Protein AF-A0A552UVG0-F1 (afdb_monomer)

InterPro domains:
  IPR029050 Immunoprotective extracellular, immunoglobulin-like domain superfamily [G3DSA:2.60.40.1240] (26-145)

Sequence (154 aa):
MKKLFTLLTLFIICTASAQKIEMDYQPYSAGVDFRMTRIKTTKISDAENGKTTIAKGDSRFRTVMFEFKNNTEEEQPIDFETVKLVDSKNNKYYVKIAMSMGINTNPHNLEFKLKGGKTKSYMVEFWPPAPKDETSFRLEVHGELSDLVKQVKD

Secondary structure (DSSP, 8-state):
---SSSSS-----------------EEEETTEEEEEEEEEEESEEEEETTEEEE--TTEEEEEEEEEEEE-SSS-EEEEGGGEEEEETT--EEEEEEEEETTS---TT--EEEE-TT-EEEEEEEEEEEEETT--EEEEEETTEEPPPEE----

Mean predicted aligned error: 8.62 Å

pLDDT: mean 83.9, std 16.49, range [43.34, 98.44]

Nearest PDB structures (foldseek):
  4les-assembly1_A  TM=6.178E-01  e=6.276E-05  Bacillus anthracis
  5bxg-assembly1_A  TM=5.711E-01  e=2.099E-05  Clostridioides difficile 630
  3cfu-assembly2_B  TM=7.158E-01  e=8.233E-04  Bacillus subtilis
  3cfu-assembly1_A  TM=6.494E-01  e=1.025E-03  Bacillus subtilis
  3nrf-assembly1_B  TM=4.419E-01  e=2.325E-02  Pseudomonas aeruginosa

Organism: NCBI:txid2593302

Foldseek 3Di:
DPPDDDPPPPPPPPPPPQDFFDDDWDDQDVQKTKDWGDKDWAQWDCQPPRDIDGAPDQFTKIKTKMKMFRQFQAKDKQAQQQKWKAFPVRDTWGWQFKDWPPDPDNRRPRMDIDHHGDMTMMITITDDGHGNPTQWIWMGRNNDTDPIGGNDDD

Structure (mmCIF, N/CA/C/O backbone):
data_AF-A0A552UVG0-F1
#
_entry.id   AF-A0A552UVG0-F1
#
loop_
_atom_site.group_PDB
_atom_site.id
_atom_site.type_symbol
_atom_site.label_atom_id
_atom_site.label_alt_id
_atom_site.label_comp_id
_atom_site.label_asym_id
_atom_site.label_entity_id
_atom_site.label_seq_id
_atom_site.pdbx_PDB_ins_code
_atom_site.Cartn_x
_atom_site.Cartn_y
_atom_site.Cartn_z
_atom_site.occupancy
_atom_site.B_iso_or_equiv
_atom_site.auth_seq_id
_atom_site.auth_comp_id
_atom_site.auth_asym_id
_atom_site.auth_atom_id
_atom_site.pdbx_PDB_model_num
ATOM 1 N N . MET A 1 1 ? -0.456 54.059 -31.899 1.00 46.00 1 MET A N 1
ATOM 2 C CA . MET A 1 1 ? 0.342 53.358 -30.865 1.00 46.00 1 MET A CA 1
ATOM 3 C C . MET A 1 1 ? -0.582 52.737 -29.806 1.00 46.00 1 MET A C 1
ATOM 5 O O . MET A 1 1 ? -0.713 53.285 -28.725 1.00 46.00 1 MET A O 1
ATOM 9 N N . LYS A 1 2 ? -1.308 51.652 -30.131 1.00 48.25 2 LYS A N 1
ATOM 10 C CA . LYS A 1 2 ? -2.336 51.041 -29.246 1.00 48.25 2 LYS A CA 1
ATOM 11 C C . LYS A 1 2 ? -2.474 49.510 -29.397 1.00 48.25 2 LYS A C 1
ATOM 13 O O . LYS A 1 2 ? -3.539 48.961 -29.155 1.00 48.25 2 LYS A O 1
ATOM 18 N N . LYS A 1 3 ? -1.430 48.799 -29.837 1.00 48.06 3 LYS A N 1
ATOM 19 C CA . LYS A 1 3 ? -1.505 47.341 -30.075 1.00 48.06 3 LYS A CA 1
ATOM 20 C C . LYS A 1 3 ? -0.251 46.588 -29.614 1.00 48.06 3 LYS A C 1
ATOM 22 O O . LYS A 1 3 ? 0.266 45.762 -30.351 1.00 48.06 3 LYS A O 1
ATOM 27 N N . LEU A 1 4 ? 0.264 46.903 -28.423 1.00 54.00 4 LEU A N 1
ATOM 28 C CA . LEU A 1 4 ? 1.471 46.249 -27.890 1.00 54.00 4 LEU A CA 1
ATOM 29 C C . LEU A 1 4 ? 1.336 45.787 -26.428 1.00 54.00 4 LEU A C 1
ATOM 31 O O . LEU A 1 4 ? 2.312 45.795 -25.694 1.00 54.00 4 LEU A O 1
ATOM 35 N N . PHE A 1 5 ? 0.134 45.401 -25.990 1.00 52.62 5 PHE A N 1
ATOM 36 C CA . PHE A 1 5 ? -0.084 44.907 -24.619 1.00 52.62 5 PHE A CA 1
ATOM 37 C C . PHE A 1 5 ? -1.030 43.697 -24.527 1.00 52.62 5 PHE A C 1
ATOM 39 O O . PHE A 1 5 ? -1.640 43.464 -23.492 1.00 52.62 5 PHE A O 1
ATOM 46 N N . THR A 1 6 ? -1.158 42.896 -25.590 1.00 53.69 6 THR A N 1
ATOM 47 C CA . THR A 1 6 ? -2.095 41.747 -25.615 1.00 53.69 6 THR A CA 1
ATOM 48 C C . THR A 1 6 ? -1.404 40.395 -25.831 1.00 53.69 6 THR A C 1
ATOM 50 O O . THR A 1 6 ? -2.068 39.422 -26.161 1.00 53.69 6 THR A O 1
ATOM 53 N N . LEU A 1 7 ? -0.079 40.303 -25.660 1.00 49.09 7 LEU A N 1
ATOM 54 C CA . LEU A 1 7 ? 0.667 39.064 -25.944 1.00 49.09 7 LEU A CA 1
ATOM 55 C C . LEU A 1 7 ? 1.484 38.515 -24.762 1.00 49.09 7 LEU A C 1
ATOM 57 O O . LEU A 1 7 ? 2.357 37.680 -24.964 1.00 49.09 7 LEU A O 1
ATOM 61 N N . LEU A 1 8 ? 1.210 38.959 -23.531 1.00 47.66 8 LEU A N 1
ATOM 62 C CA . LEU A 1 8 ? 1.941 38.504 -22.340 1.00 47.66 8 LEU A CA 1
ATOM 63 C C . LEU A 1 8 ? 1.007 38.098 -21.188 1.00 47.66 8 LEU A C 1
ATOM 65 O O . LEU A 1 8 ? 1.251 38.405 -20.028 1.00 47.66 8 LEU A O 1
ATOM 69 N N . THR A 1 9 ? -0.080 37.406 -21.519 1.00 50.94 9 THR A N 1
ATOM 70 C CA . THR A 1 9 ? -1.004 36.770 -20.556 1.00 50.94 9 THR A CA 1
ATOM 71 C C . THR A 1 9 ? -1.290 35.310 -20.913 1.00 50.94 9 THR A C 1
ATOM 73 O O . THR A 1 9 ? -2.273 34.732 -20.467 1.00 50.94 9 THR A O 1
ATOM 76 N N . LEU A 1 10 ? -0.400 34.686 -21.692 1.00 46.53 10 LEU A N 1
ATOM 77 C CA . LEU A 1 10 ? -0.396 33.246 -21.964 1.00 46.53 10 LEU A CA 1
ATOM 78 C C . LEU A 1 10 ? 0.750 32.535 -21.222 1.00 46.53 10 LEU A C 1
ATOM 80 O O . LEU A 1 10 ? 1.325 31.573 -21.725 1.00 46.53 10 LEU A O 1
ATOM 84 N N . PHE A 1 11 ? 1.083 32.982 -20.004 1.00 48.62 11 PHE A N 1
ATOM 85 C CA . PHE A 1 11 ? 1.785 32.108 -19.060 1.00 48.62 11 PHE A CA 1
ATOM 86 C C . PHE A 1 11 ? 0.761 31.111 -18.530 1.00 48.62 11 PHE A C 1
ATOM 88 O O . PHE A 1 11 ? 0.118 31.291 -17.498 1.00 48.62 11 PHE A O 1
ATOM 95 N N . ILE A 1 12 ? 0.545 30.122 -19.394 1.00 53.75 12 ILE A N 1
ATOM 96 C CA . ILE A 1 12 ? -0.263 28.938 -19.210 1.00 53.75 12 ILE A CA 1
ATOM 97 C C . ILE A 1 12 ? 0.028 28.402 -17.819 1.00 53.75 12 ILE A C 1
ATOM 99 O O . ILE A 1 12 ? 1.158 28.082 -17.450 1.00 53.75 12 ILE A O 1
ATOM 103 N N . ILE A 1 13 ? -1.048 28.387 -17.055 1.00 52.75 13 ILE A N 1
ATOM 104 C CA . ILE A 1 13 ? -1.184 27.811 -15.741 1.00 52.75 13 ILE A CA 1
ATOM 105 C C . ILE A 1 13 ? -0.750 26.349 -15.892 1.00 52.75 13 ILE A C 1
ATOM 107 O O . ILE A 1 13 ? -1.516 25.521 -16.376 1.00 52.75 13 ILE A O 1
ATOM 111 N N . CYS A 1 14 ? 0.497 26.032 -15.537 1.00 43.34 14 CYS A N 1
ATOM 112 C CA . CYS A 1 14 ? 0.923 24.658 -15.300 1.00 43.34 14 CYS A CA 1
ATOM 113 C C . CYS A 1 14 ? 0.180 24.176 -14.052 1.00 43.34 14 CYS A C 1
ATOM 115 O O . CYS A 1 14 ? 0.723 24.180 -12.947 1.00 43.34 14 CYS A O 1
ATOM 117 N N . THR A 1 15 ? -1.093 23.814 -14.210 1.00 44.50 15 THR A N 1
ATOM 118 C CA . THR A 1 15 ? -1.823 23.050 -13.209 1.00 44.50 15 THR A CA 1
ATOM 119 C C . THR A 1 15 ? -1.145 21.692 -13.137 1.00 44.50 15 THR A C 1
ATOM 121 O O . THR A 1 15 ? -1.421 20.801 -13.936 1.00 44.50 15 THR A O 1
ATOM 124 N N . ALA A 1 16 ? -0.197 21.550 -12.213 1.00 45.09 16 ALA A N 1
ATOM 125 C CA . ALA A 1 16 ? 0.282 20.251 -11.788 1.00 45.09 16 ALA A CA 1
ATOM 126 C C . ALA A 1 16 ? -0.902 19.535 -11.129 1.00 45.09 16 ALA A C 1
ATOM 128 O O . ALA A 1 16 ? -1.139 19.678 -9.929 1.00 45.09 16 ALA A O 1
ATOM 129 N N . SER A 1 17 ? -1.693 18.824 -11.929 1.00 50.41 17 SER A N 1
ATOM 130 C CA . SER A 1 17 ? -2.740 17.944 -11.434 1.00 50.41 17 SER A CA 1
ATOM 131 C C . SER A 1 17 ? -2.063 16.825 -10.652 1.00 50.41 17 SER A C 1
ATOM 133 O O . SER A 1 17 ? -1.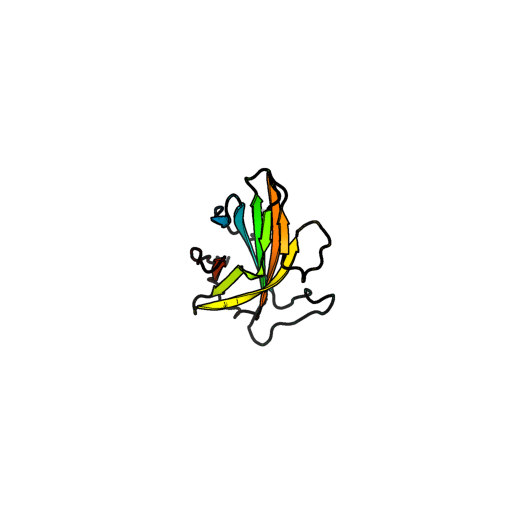456 15.905 -11.192 1.00 50.41 17 SER A O 1
ATOM 135 N N . ALA A 1 18 ? -2.090 16.937 -9.326 1.00 49.25 18 ALA A N 1
ATOM 136 C CA . ALA A 1 18 ? -1.742 15.824 -8.466 1.00 49.25 18 ALA A CA 1
ATOM 137 C C . ALA A 1 18 ? -2.847 14.769 -8.617 1.00 49.25 18 ALA A C 1
ATOM 139 O O . ALA A 1 18 ? -3.945 14.938 -8.093 1.00 49.25 18 ALA A O 1
ATOM 140 N N . GLN A 1 19 ? -2.560 13.703 -9.361 1.00 62.22 19 GLN A N 1
ATOM 141 C CA . GLN A 1 19 ? -3.530 12.660 -9.688 1.00 62.22 19 GLN A CA 1
ATOM 142 C C . GLN A 1 19 ? -3.980 11.908 -8.432 1.00 62.22 19 GLN A C 1
ATOM 144 O O . GLN A 1 19 ? -3.211 11.162 -7.813 1.00 62.22 19 GLN A O 1
ATOM 149 N N . LYS A 1 20 ? -5.236 12.127 -8.046 1.00 61.84 20 LYS A N 1
ATOM 150 C CA . LYS A 1 20 ? -5.927 11.366 -7.010 1.00 61.84 20 LYS A CA 1
ATOM 151 C C . LYS A 1 20 ? -6.581 10.163 -7.681 1.00 61.84 20 LYS A C 1
ATOM 153 O O . LYS A 1 20 ? -7.278 10.324 -8.677 1.00 61.84 20 LYS A O 1
ATOM 158 N N . ILE A 1 21 ? -6.337 8.970 -7.153 1.00 70.56 21 ILE A N 1
ATOM 159 C CA . ILE A 1 21 ? -7.072 7.780 -7.578 1.00 70.56 21 ILE A CA 1
ATOM 160 C C . ILE A 1 21 ? -8.371 7.782 -6.784 1.00 70.56 21 ILE A C 1
ATOM 162 O O . ILE A 1 21 ? -8.346 7.846 -5.554 1.00 70.56 21 ILE A O 1
ATOM 166 N N . GLU A 1 22 ? -9.497 7.765 -7.487 1.00 65.00 22 GLU A N 1
ATOM 167 C CA . GLU A 1 22 ? -10.813 7.666 -6.870 1.00 65.00 22 GLU A CA 1
ATOM 168 C C . GLU A 1 22 ? -11.239 6.199 -6.908 1.00 65.00 22 GLU A C 1
ATOM 170 O O . GLU A 1 22 ? -11.786 5.710 -7.891 1.00 65.00 22 GLU A O 1
ATOM 175 N N . MET A 1 23 ? -10.864 5.469 -5.858 1.00 78.44 23 MET A N 1
ATOM 176 C CA . MET A 1 23 ? -11.392 4.138 -5.584 1.00 78.44 23 MET A CA 1
ATOM 177 C C . MET A 1 23 ? -12.341 4.205 -4.401 1.00 78.44 23 MET A C 1
ATOM 179 O O . MET A 1 23 ? -12.032 4.827 -3.375 1.00 78.44 23 MET A O 1
ATOM 183 N N . ASP A 1 24 ? -13.466 3.516 -4.545 1.00 88.19 24 ASP A N 1
ATOM 184 C CA . ASP A 1 24 ? -14.357 3.239 -3.433 1.00 88.19 24 ASP A CA 1
ATOM 185 C C . ASP A 1 24 ? -13.679 2.326 -2.410 1.00 88.19 24 ASP A C 1
ATOM 187 O O . ASP A 1 24 ? -12.693 1.636 -2.691 1.00 88.19 24 ASP A O 1
ATOM 191 N N . TYR A 1 25 ? -14.211 2.357 -1.192 1.00 91.88 25 TYR A N 1
ATOM 192 C CA . TYR A 1 25 ? -13.803 1.429 -0.152 1.00 91.88 25 TYR A CA 1
ATOM 193 C C . TYR A 1 25 ? -14.175 0.001 -0.545 1.00 91.88 25 TYR A C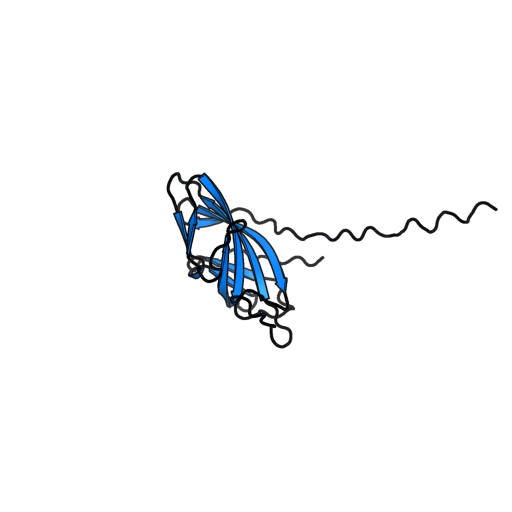 1
ATOM 195 O O . TYR A 1 25 ? -15.311 -0.277 -0.925 1.00 91.88 25 TYR A O 1
ATOM 203 N N . GLN A 1 26 ? -13.200 -0.890 -0.429 1.00 91.44 26 GLN A N 1
ATOM 204 C CA . GLN A 1 26 ? -13.338 -2.320 -0.637 1.00 91.44 26 GLN A CA 1
ATOM 205 C C . GLN A 1 26 ? -13.141 -3.044 0.697 1.00 91.44 26 GLN A C 1
ATOM 207 O O . GLN A 1 26 ? -12.361 -2.569 1.531 1.00 91.44 26 GLN A O 1
ATOM 212 N N . PRO A 1 27 ? -13.808 -4.186 0.914 1.00 93.00 27 PRO A N 1
ATOM 213 C CA . PRO A 1 27 ? -13.577 -4.996 2.102 1.00 93.00 27 PRO A CA 1
ATOM 214 C C . PRO A 1 27 ? -12.113 -5.453 2.178 1.00 93.00 27 PRO A C 1
ATOM 216 O O . PRO A 1 27 ? -11.573 -5.970 1.204 1.00 93.00 27 PRO A O 1
ATOM 219 N N . TYR A 1 28 ? -11.473 -5.262 3.333 1.00 94.00 28 TYR A N 1
ATOM 220 C CA . TYR A 1 28 ? -10.163 -5.843 3.653 1.00 94.00 28 TYR A CA 1
ATOM 221 C C . TYR A 1 28 ? -10.335 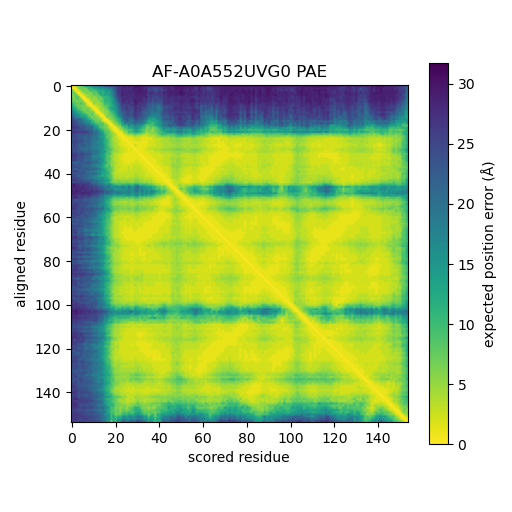-7.114 4.489 1.00 94.00 28 TYR A C 1
ATOM 223 O O . TYR A 1 28 ? -9.837 -8.180 4.144 1.00 94.00 28 TYR A O 1
ATOM 231 N N . SER A 1 29 ? -11.077 -6.989 5.587 1.00 94.12 29 SER A N 1
ATOM 232 C CA . SER A 1 29 ? -11.433 -8.067 6.507 1.00 94.12 29 SER A CA 1
ATOM 233 C C . SER A 1 29 ? -12.789 -7.750 7.150 1.00 94.12 29 SER A C 1
ATOM 235 O O . SER A 1 29 ? -13.408 -6.726 6.848 1.00 94.12 29 SER A O 1
ATOM 237 N N . ALA A 1 30 ? -13.296 -8.618 8.028 1.00 94.44 30 ALA A N 1
ATOM 238 C CA . ALA A 1 30 ? -14.577 -8.385 8.691 1.00 94.44 30 ALA A CA 1
ATOM 239 C C . ALA A 1 30 ? -14.577 -7.045 9.460 1.00 94.44 30 ALA A C 1
ATOM 241 O O . ALA A 1 30 ? -13.875 -6.881 10.453 1.00 94.44 30 ALA A O 1
ATOM 242 N N . GLY A 1 31 ? -15.377 -6.082 8.990 1.00 96.00 31 GLY A N 1
ATOM 243 C CA . GLY A 1 31 ? -15.507 -4.760 9.608 1.00 96.00 31 GLY A CA 1
ATOM 244 C C . GLY A 1 31 ? -14.370 -3.776 9.305 1.00 96.00 31 GLY A C 1
ATOM 245 O O . GLY A 1 31 ? -14.399 -2.659 9.826 1.00 96.00 31 GLY 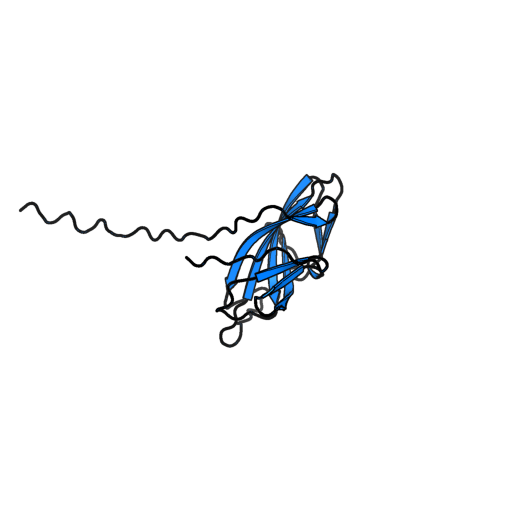A O 1
ATOM 246 N N . VAL A 1 32 ? -13.408 -4.134 8.451 1.00 97.31 32 VAL A N 1
ATOM 247 C CA . VAL A 1 32 ? -12.344 -3.232 7.989 1.00 97.31 32 VAL A CA 1
ATOM 248 C C . VAL A 1 32 ? -12.432 -3.073 6.483 1.00 97.31 32 VAL A C 1
ATOM 250 O O . VAL A 1 32 ? -12.343 -4.051 5.744 1.00 97.31 32 VAL A O 1
ATOM 253 N N . ASP A 1 33 ? -12.522 -1.825 6.040 1.00 96.62 33 ASP A N 1
ATOM 254 C CA . ASP A 1 33 ? -12.475 -1.475 4.626 1.00 96.62 33 ASP A CA 1
ATOM 255 C C . ASP A 1 33 ? -11.178 -0.739 4.303 1.00 96.62 33 ASP A C 1
ATOM 257 O O . ASP A 1 33 ? -10.583 -0.071 5.155 1.00 96.62 33 ASP A O 1
ATOM 261 N N . PHE A 1 34 ? -10.764 -0.790 3.045 1.00 95.12 34 PHE A N 1
ATOM 262 C CA . PHE A 1 34 ? -9.608 -0.057 2.558 1.00 95.12 34 PHE A CA 1
ATOM 263 C C . PHE A 1 34 ? -9.856 0.540 1.175 1.00 95.12 34 PHE A C 1
ATOM 265 O O . PHE A 1 34 ? -10.719 0.094 0.428 1.00 95.12 34 PHE A O 1
ATOM 272 N N . ARG A 1 35 ? -9.075 1.554 0.812 1.00 92.31 35 ARG A N 1
ATOM 273 C CA . ARG A 1 35 ? -9.003 2.062 -0.562 1.00 92.31 35 ARG A CA 1
ATOM 274 C C . ARG A 1 35 ? -7.600 2.518 -0.903 1.00 92.31 35 ARG A C 1
ATOM 276 O O . ARG A 1 35 ? -6.845 2.951 -0.028 1.00 92.31 35 ARG A O 1
ATOM 283 N N . MET A 1 36 ? -7.265 2.494 -2.188 1.00 90.94 36 MET A N 1
ATOM 284 C CA . MET A 1 36 ? -6.109 3.233 -2.684 1.00 90.94 36 MET A CA 1
ATOM 285 C C . MET A 1 36 ? -6.494 4.675 -2.967 1.00 90.94 36 MET A C 1
ATOM 287 O O . MET A 1 36 ? -7.501 4.954 -3.605 1.00 90.94 36 MET A O 1
ATOM 291 N N . THR A 1 37 ? -5.648 5.595 -2.529 1.00 89.50 37 THR A N 1
ATOM 292 C CA . THR A 1 37 ? -5.855 7.036 -2.737 1.00 89.50 37 THR A CA 1
ATOM 293 C C . THR A 1 37 ? -4.853 7.621 -3.725 1.00 89.50 37 THR A C 1
ATOM 295 O O . THR A 1 37 ? -5.124 8.627 -4.385 1.00 89.50 37 THR A O 1
ATOM 298 N N . ARG A 1 38 ? -3.674 6.998 -3.841 1.00 88.62 38 ARG A N 1
ATOM 299 C CA . ARG A 1 38 ? -2.590 7.469 -4.701 1.00 88.62 38 ARG A CA 1
ATOM 300 C C . ARG A 1 38 ? -1.621 6.347 -5.040 1.00 88.62 38 ARG A C 1
ATOM 302 O O . ARG A 1 38 ? -1.298 5.533 -4.180 1.00 88.62 38 ARG A O 1
ATOM 309 N N . ILE A 1 39 ? -1.079 6.382 -6.254 1.00 89.62 39 ILE A N 1
ATOM 310 C CA . ILE A 1 39 ? 0.089 5.595 -6.653 1.00 89.62 39 ILE A CA 1
ATOM 311 C C . ILE A 1 39 ? 1.188 6.570 -7.080 1.00 89.62 39 ILE A C 1
ATOM 313 O O . ILE A 1 39 ? 0.986 7.439 -7.926 1.00 89.62 39 ILE A O 1
ATOM 317 N N . LYS A 1 40 ? 2.368 6.429 -6.485 1.00 89.69 40 LYS A N 1
ATOM 318 C CA . LYS A 1 40 ? 3.586 7.160 -6.821 1.00 89.69 40 LYS A CA 1
ATOM 319 C C . LYS A 1 40 ? 4.554 6.202 -7.502 1.00 89.69 40 LYS A C 1
ATOM 321 O O . LYS A 1 40 ? 4.733 5.065 -7.076 1.00 89.69 40 LYS A O 1
ATOM 326 N N . THR A 1 41 ? 5.189 6.676 -8.566 1.00 91.75 41 THR A N 1
ATOM 327 C CA . THR A 1 41 ? 6.219 5.935 -9.297 1.00 91.75 41 THR A CA 1
ATOM 328 C C . THR A 1 41 ? 7.544 6.673 -9.179 1.00 91.75 41 THR A C 1
ATOM 330 O O . THR A 1 41 ? 7.625 7.839 -9.561 1.00 91.75 41 THR A O 1
ATOM 333 N N . THR A 1 42 ? 8.588 6.026 -8.660 1.00 92.50 42 THR A N 1
ATOM 334 C CA . THR A 1 42 ? 9.903 6.661 -8.459 1.00 92.50 42 THR A CA 1
ATOM 335 C C . THR A 1 42 ? 11.043 5.800 -8.980 1.00 92.50 42 THR A C 1
ATOM 337 O O . THR A 1 42 ? 10.947 4.582 -9.102 1.00 92.50 42 THR A O 1
ATOM 340 N N . LYS A 1 43 ? 12.160 6.442 -9.332 1.00 94.38 43 LYS A N 1
ATOM 341 C CA . LYS A 1 43 ? 13.406 5.728 -9.651 1.00 94.38 43 LYS A CA 1
ATOM 342 C C . LYS A 1 43 ? 14.189 5.345 -8.396 1.00 94.38 43 LYS A C 1
ATOM 344 O O . LYS A 1 43 ? 14.973 4.400 -8.432 1.00 94.38 43 LYS A O 1
ATOM 349 N N . ILE A 1 44 ? 13.960 6.101 -7.331 1.00 92.25 44 ILE A N 1
ATOM 350 C CA . ILE A 1 44 ? 14.701 6.075 -6.083 1.00 92.25 44 ILE A CA 1
ATOM 351 C C . ILE A 1 44 ? 13.743 5.681 -4.958 1.00 92.25 44 ILE A C 1
ATOM 353 O O . ILE A 1 44 ? 12.609 6.170 -4.923 1.00 92.25 44 ILE A O 1
ATOM 357 N N . SER A 1 45 ? 14.217 4.807 -4.079 1.00 89.31 45 SER A N 1
ATOM 358 C CA . SER A 1 45 ? 13.599 4.453 -2.806 1.00 89.31 45 SER A CA 1
ATOM 359 C C . SER A 1 45 ? 14.600 4.748 -1.691 1.00 89.31 45 SER A C 1
ATOM 361 O O . SER A 1 45 ? 15.731 4.270 -1.744 1.00 89.31 45 SER A O 1
ATOM 363 N N . ASP A 1 46 ? 14.196 5.527 -0.691 1.00 81.00 46 ASP A N 1
ATOM 364 C CA . ASP A 1 46 ? 14.998 5.813 0.515 1.00 81.00 46 ASP A CA 1
ATOM 365 C C . ASP A 1 46 ? 14.593 4.918 1.691 1.00 81.00 46 ASP A C 1
ATOM 367 O O . ASP A 1 46 ? 14.805 5.228 2.863 1.00 81.00 46 ASP A O 1
ATOM 371 N N . ALA A 1 47 ? 13.923 3.820 1.370 1.00 67.56 47 ALA A N 1
ATOM 372 C CA . ALA A 1 47 ? 13.087 3.121 2.313 1.00 67.56 47 ALA A CA 1
ATOM 373 C C . ALA A 1 47 ? 13.899 2.106 3.170 1.00 67.56 47 ALA A C 1
ATOM 375 O O . ALA A 1 47 ? 13.447 1.672 4.226 1.00 67.56 47 ALA A O 1
ATOM 376 N N . GLU A 1 48 ? 15.155 1.803 2.816 1.00 67.50 48 GLU A N 1
ATOM 377 C CA . GLU A 1 48 ? 16.042 0.913 3.587 1.00 67.50 48 GLU A CA 1
ATOM 378 C C . GLU A 1 48 ? 16.890 1.653 4.641 1.00 67.50 48 GLU A C 1
ATOM 380 O O . GLU A 1 48 ? 18.097 1.804 4.469 1.00 67.50 48 GLU A O 1
ATOM 385 N N . ASN A 1 49 ? 16.301 2.095 5.761 1.00 67.12 49 ASN A N 1
ATOM 386 C CA . ASN A 1 49 ? 17.036 2.636 6.928 1.00 67.12 49 ASN A CA 1
ATOM 387 C C . ASN A 1 49 ? 18.162 3.639 6.572 1.00 67.12 49 ASN A C 1
ATOM 389 O O . ASN A 1 49 ? 19.290 3.537 7.060 1.00 67.12 49 ASN A O 1
ATOM 393 N N . GLY A 1 50 ? 17.870 4.593 5.683 1.00 68.50 50 GLY A N 1
ATOM 394 C CA . GLY A 1 50 ? 18.831 5.608 5.233 1.00 68.50 50 GLY A CA 1
ATOM 395 C C . GLY A 1 50 ? 19.728 5.185 4.065 1.00 68.50 50 GLY A C 1
ATOM 396 O O . GLY A 1 50 ? 20.578 5.967 3.641 1.00 68.50 50 GLY A O 1
ATOM 397 N N . LYS A 1 51 ? 19.544 3.982 3.509 1.00 79.88 51 LYS A N 1
ATOM 398 C CA . LYS A 1 51 ? 20.145 3.572 2.239 1.00 79.88 51 LYS A CA 1
ATOM 399 C C . LYS A 1 51 ? 19.198 3.873 1.088 1.00 79.88 51 LYS A C 1
ATOM 401 O O . LYS A 1 51 ? 18.097 3.335 0.990 1.00 79.88 51 LYS A O 1
ATOM 406 N N . THR A 1 52 ? 19.688 4.700 0.179 1.00 87.75 52 THR A N 1
ATOM 407 C CA . THR A 1 52 ? 19.033 4.989 -1.088 1.00 87.75 52 THR A CA 1
ATOM 408 C C . THR A 1 52 ? 19.263 3.843 -2.073 1.00 87.75 52 THR A C 1
ATOM 410 O O . THR A 1 52 ? 20.399 3.523 -2.425 1.00 87.75 52 THR A O 1
ATOM 413 N N . THR A 1 53 ? 18.178 3.253 -2.569 1.00 91.38 53 THR A N 1
ATOM 414 C CA . THR A 1 53 ? 18.192 2.251 -3.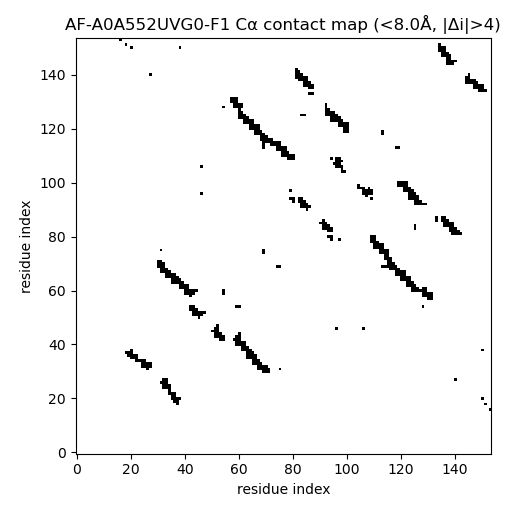638 1.00 91.38 53 THR A CA 1
ATOM 415 C C . THR A 1 53 ? 17.708 2.862 -4.947 1.00 91.38 53 THR A C 1
ATOM 417 O O . THR A 1 53 ? 16.665 3.513 -5.007 1.00 91.38 53 THR A O 1
ATOM 420 N N . ILE A 1 54 ? 18.446 2.613 -6.031 1.00 94.25 54 ILE A N 1
ATOM 421 C CA . ILE A 1 54 ? 18.097 3.056 -7.385 1.00 94.25 54 ILE A CA 1
ATOM 422 C C . ILE A 1 54 ? 17.633 1.843 -8.195 1.00 94.25 54 ILE A C 1
ATOM 424 O O . ILE A 1 54 ? 18.367 0.865 -8.345 1.00 94.25 54 ILE A O 1
ATOM 428 N N . ALA A 1 55 ? 16.419 1.898 -8.748 1.00 94.88 55 ALA A N 1
ATOM 429 C CA . ALA A 1 55 ? 15.904 0.821 -9.590 1.00 94.88 55 ALA A CA 1
ATOM 430 C C . ALA A 1 55 ? 16.787 0.639 -10.841 1.00 94.88 55 ALA A C 1
ATOM 432 O O . ALA A 1 55 ? 17.179 1.614 -11.482 1.00 94.88 55 ALA A O 1
ATOM 433 N N . LYS A 1 56 ? 17.070 -0.603 -11.246 1.00 95.12 56 LYS A N 1
ATOM 434 C CA . LYS A 1 56 ? 17.890 -0.894 -12.439 1.00 95.12 56 LYS A CA 1
ATOM 435 C C . LYS A 1 56 ? 17.132 -0.621 -13.749 1.00 95.12 56 LYS A C 1
ATOM 437 O O . LYS A 1 56 ? 15.902 -0.619 -13.761 1.00 95.12 56 LYS A O 1
ATOM 442 N N . GLY A 1 57 ? 17.868 -0.372 -14.838 1.00 94.81 57 GLY A N 1
ATOM 443 C CA . GLY A 1 57 ? 17.327 -0.244 -16.203 1.00 94.81 57 GLY A CA 1
ATOM 444 C C . GLY A 1 57 ? 16.175 0.755 -16.316 1.00 94.81 57 GLY A C 1
ATOM 445 O O . GLY A 1 57 ? 16.270 1.870 -15.805 1.00 94.81 57 GLY A O 1
ATOM 446 N N . ASP A 1 58 ? 15.059 0.336 -16.911 1.00 94.38 58 ASP A N 1
ATOM 447 C CA . ASP A 1 58 ? 13.829 1.131 -16.985 1.00 94.38 58 ASP A CA 1
ATOM 448 C C . ASP A 1 58 ? 12.803 0.827 -15.892 1.00 94.38 58 ASP A C 1
ATOM 450 O O . ASP A 1 58 ? 11.721 1.405 -15.883 1.00 94.38 58 ASP A O 1
ATOM 454 N N . SER A 1 59 ? 13.149 0.036 -14.882 1.00 95.88 59 SER A N 1
ATOM 455 C CA . SER A 1 59 ? 12.232 -0.228 -13.775 1.00 95.88 59 SER A CA 1
ATOM 456 C C . SER A 1 59 ? 12.089 0.976 -12.835 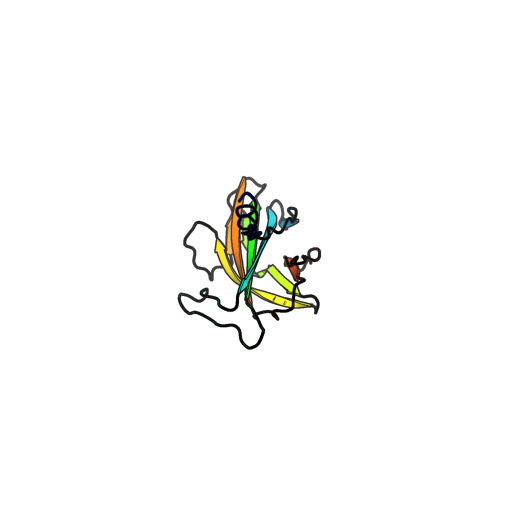1.00 95.88 59 SER A C 1
ATOM 458 O O . SER A 1 59 ? 12.929 1.892 -12.811 1.00 95.88 59 SER A O 1
ATOM 460 N N . ARG A 1 60 ? 10.994 1.000 -12.075 1.00 95.00 60 ARG A N 1
ATOM 461 C CA . ARG A 1 60 ? 10.608 2.040 -11.117 1.00 95.00 60 ARG A CA 1
ATOM 462 C C . ARG A 1 60 ? 9.906 1.407 -9.911 1.00 95.00 60 ARG A C 1
ATOM 464 O O . ARG A 1 60 ? 9.111 0.483 -10.069 1.00 95.00 60 ARG A O 1
ATOM 471 N N . PHE A 1 61 ? 10.165 1.936 -8.724 1.00 94.81 61 PHE A N 1
ATOM 472 C CA . PHE A 1 61 ? 9.419 1.610 -7.513 1.00 94.81 61 PHE A CA 1
ATOM 473 C C . PHE A 1 61 ? 7.972 2.072 -7.636 1.00 94.81 61 PHE A C 1
ATOM 475 O O . PHE A 1 61 ? 7.694 3.093 -8.276 1.00 94.81 61 PHE A O 1
ATOM 482 N N . ARG A 1 62 ? 7.056 1.312 -7.035 1.00 93.69 62 ARG A N 1
ATOM 483 C CA . ARG A 1 62 ? 5.653 1.693 -6.883 1.00 93.69 62 ARG A CA 1
ATOM 484 C C . ARG A 1 62 ? 5.367 1.858 -5.401 1.00 93.69 62 ARG A C 1
ATOM 486 O O . ARG A 1 62 ? 5.540 0.921 -4.629 1.00 93.69 62 ARG A O 1
ATOM 493 N N . THR A 1 63 ? 4.930 3.050 -5.031 1.00 93.12 63 THR A N 1
ATOM 494 C CA . THR A 1 63 ? 4.492 3.363 -3.676 1.00 93.12 63 THR A CA 1
ATOM 495 C C . THR A 1 63 ? 3.014 3.699 -3.721 1.00 93.12 63 THR A C 1
ATOM 497 O O . THR A 1 63 ? 2.607 4.597 -4.455 1.00 93.12 63 THR A O 1
ATOM 500 N N . VAL A 1 64 ? 2.207 2.998 -2.944 1.00 92.69 64 VAL A N 1
ATOM 501 C CA . VAL A 1 64 ? 0.762 3.181 -2.875 1.00 92.69 64 VAL A CA 1
ATOM 502 C C . VAL A 1 64 ? 0.406 3.809 -1.539 1.00 92.69 64 VAL A C 1
ATOM 504 O O . VAL A 1 64 ? 0.928 3.417 -0.498 1.00 92.69 64 VAL A O 1
ATOM 507 N N . MET A 1 65 ? -0.480 4.800 -1.567 1.00 93.06 65 MET A N 1
ATOM 508 C CA . MET A 1 65 ? -1.105 5.322 -0.360 1.00 93.06 65 MET A CA 1
ATOM 509 C C . MET A 1 65 ? -2.448 4.634 -0.166 1.00 93.06 65 MET A C 1
ATOM 511 O O . MET A 1 65 ? -3.390 4.867 -0.929 1.00 93.06 65 MET A O 1
ATOM 515 N N . PHE A 1 66 ? -2.525 3.810 0.867 1.00 94.44 66 PHE A N 1
ATOM 516 C CA . PHE A 1 66 ? -3.760 3.189 1.307 1.00 94.44 66 PHE A CA 1
ATOM 517 C C . PHE A 1 66 ? -4.421 4.019 2.388 1.00 94.44 66 PHE A C 1
ATOM 519 O O . PHE A 1 66 ? -3.746 4.645 3.203 1.00 94.44 66 PHE A O 1
ATOM 526 N N . GLU A 1 67 ? -5.741 3.976 2.430 1.00 95.38 67 GLU A N 1
ATOM 527 C CA . GLU A 1 67 ? -6.527 4.441 3.557 1.00 95.38 67 GLU A CA 1
ATOM 528 C C . GLU A 1 67 ? -7.390 3.292 4.060 1.00 95.38 67 GLU A C 1
ATOM 530 O O . GLU A 1 67 ? -8.199 2.760 3.307 1.00 95.38 67 GLU A O 1
ATOM 535 N N . PHE A 1 68 ? -7.204 2.922 5.324 1.00 96.81 68 PHE A N 1
ATOM 536 C CA . PHE A 1 68 ? -7.974 1.883 5.999 1.00 96.81 68 PHE A CA 1
ATOM 537 C C . PHE A 1 68 ? -8.960 2.522 6.960 1.00 96.81 68 PHE A C 1
ATOM 539 O O . PHE A 1 68 ? -8.612 3.480 7.654 1.00 96.81 68 PHE A O 1
ATOM 546 N N . LYS A 1 69 ? -10.165 1.970 7.024 1.00 98.06 69 LYS A N 1
ATOM 547 C CA . LYS A 1 69 ? -11.237 2.380 7.921 1.00 98.06 69 LYS A CA 1
ATOM 548 C C . LYS A 1 69 ? -11.693 1.167 8.722 1.00 98.06 69 LYS A C 1
ATOM 550 O O . LYS A 1 69 ? -12.154 0.186 8.152 1.00 98.06 69 LYS A O 1
ATOM 555 N N . ASN A 1 70 ? -11.575 1.250 10.042 1.00 98.44 70 ASN A N 1
ATOM 556 C CA . ASN A 1 70 ? -12.119 0.248 10.948 1.00 98.44 70 ASN A CA 1
ATOM 557 C C . ASN A 1 70 ? -13.528 0.679 11.371 1.00 98.44 70 ASN A C 1
ATOM 559 O O . ASN A 1 70 ? -13.692 1.683 12.065 1.00 98.44 70 ASN A O 1
ATOM 563 N N . ASN A 1 71 ? -14.535 -0.065 10.919 1.00 98.31 71 ASN A N 1
ATOM 564 C CA . ASN A 1 71 ? -15.946 0.176 11.216 1.00 98.31 71 ASN A CA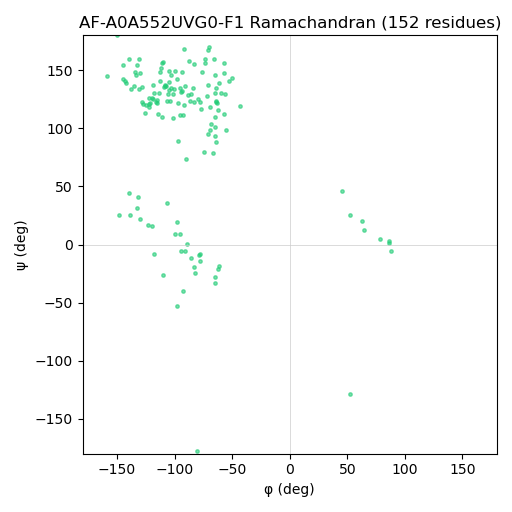 1
ATOM 565 C C . ASN A 1 71 ? -16.421 -0.550 12.489 1.00 98.31 71 ASN A C 1
ATOM 567 O O . ASN A 1 71 ? -17.591 -0.441 12.845 1.00 98.31 71 ASN A O 1
ATOM 571 N N . THR A 1 72 ? -15.539 -1.289 13.166 1.00 98.12 72 THR A N 1
ATOM 572 C CA . THR A 1 72 ? -15.814 -1.937 14.456 1.00 98.12 72 THR A CA 1
ATOM 573 C C . THR A 1 72 ? -15.415 -1.029 15.622 1.00 98.12 72 THR A C 1
ATOM 575 O O . THR A 1 72 ? -14.722 -0.025 15.437 1.00 98.12 72 THR A O 1
ATOM 578 N N . GLU A 1 73 ? -15.832 -1.382 16.837 1.00 97.88 73 GLU A N 1
ATOM 579 C CA . GLU A 1 73 ? -15.380 -0.720 18.072 1.00 97.88 73 GLU A CA 1
ATOM 580 C C . GLU A 1 73 ? -14.030 -1.263 18.571 1.00 97.88 73 GLU A C 1
ATOM 582 O O . GLU A 1 73 ? -13.316 -0.590 19.319 1.00 97.88 73 GLU A O 1
ATOM 587 N N . GLU A 1 74 ? -13.648 -2.458 18.122 1.00 98.06 74 GLU A N 1
ATOM 588 C CA . GLU A 1 74 ? -12.445 -3.161 18.556 1.00 98.06 74 GLU A CA 1
ATOM 589 C C . GLU A 1 74 ? -11.217 -2.767 17.728 1.00 98.06 74 GLU A C 1
ATOM 591 O O . GLU A 1 74 ? -11.311 -2.273 16.604 1.00 98.06 74 GLU A O 1
ATOM 596 N N . GLU A 1 75 ? -10.024 -2.974 18.285 1.00 97.75 75 GLU A N 1
ATOM 597 C CA . GLU A 1 75 ? -8.781 -2.822 17.529 1.00 97.75 75 GLU A CA 1
ATOM 598 C C . GLU A 1 75 ? -8.632 -3.970 16.524 1.00 97.75 75 GLU A C 1
ATOM 600 O O . GLU A 1 75 ? -8.698 -5.135 16.902 1.00 97.75 75 GLU A O 1
ATOM 605 N N . GLN A 1 76 ? -8.393 -3.632 15.257 1.00 97.81 76 GLN A N 1
ATOM 606 C CA . GLN A 1 76 ? -8.244 -4.606 14.177 1.00 97.81 76 GLN A CA 1
ATOM 607 C C . GLN A 1 76 ? -6.803 -4.625 13.645 1.00 97.81 76 GLN A C 1
ATOM 609 O O . GLN A 1 76 ? -6.178 -3.558 13.537 1.00 97.81 76 GLN A O 1
ATOM 614 N N . PRO A 1 77 ? -6.254 -5.808 13.314 1.00 96.56 77 PRO A N 1
ATOM 615 C CA . PRO A 1 77 ? -4.951 -5.920 12.679 1.00 96.56 77 PRO A CA 1
ATOM 616 C C . PRO A 1 77 ? -5.024 -5.555 11.189 1.00 96.56 77 PRO A C 1
ATOM 618 O O . PRO A 1 77 ? -6.023 -5.794 10.514 1.00 96.56 77 PRO A O 1
ATOM 621 N N . ILE A 1 78 ? -3.934 -4.993 10.679 1.00 96.12 78 ILE A N 1
ATOM 622 C CA . ILE A 1 78 ? -3.676 -4.774 9.257 1.00 96.12 78 ILE A CA 1
ATOM 623 C C . ILE A 1 78 ? -2.329 -5.416 8.962 1.00 96.12 78 ILE A C 1
ATOM 625 O O . ILE A 1 78 ? -1.307 -4.945 9.457 1.00 96.12 78 ILE A O 1
ATOM 629 N N . ASP A 1 79 ? -2.342 -6.470 8.160 1.00 96.06 79 ASP A N 1
ATOM 630 C CA . ASP A 1 79 ? -1.162 -7.207 7.729 1.00 96.06 79 ASP A CA 1
ATOM 631 C C . ASP A 1 79 ? -0.913 -6.972 6.232 1.00 96.06 79 ASP A C 1
ATOM 633 O O . ASP A 1 79 ? -1.663 -7.434 5.362 1.00 96.06 79 ASP A O 1
ATOM 637 N N . PHE A 1 80 ? 0.155 -6.231 5.933 1.00 96.00 80 PHE A N 1
ATOM 638 C CA . PHE A 1 80 ? 0.563 -5.921 4.568 1.00 96.00 80 PHE A CA 1
ATOM 639 C C . PHE A 1 80 ? 1.302 -7.065 3.859 1.00 96.00 80 PHE A C 1
ATOM 641 O O . PHE A 1 80 ? 1.482 -6.973 2.645 1.00 96.00 80 PHE A O 1
ATOM 648 N N . GLU A 1 81 ? 1.680 -8.155 4.536 1.00 95.31 81 GLU A N 1
ATOM 649 C CA . GLU A 1 81 ? 2.233 -9.347 3.870 1.00 95.31 81 GLU A CA 1
ATOM 650 C C . GLU A 1 81 ? 1.201 -10.017 2.952 1.00 95.31 81 GLU A C 1
ATOM 652 O O . GLU A 1 81 ? 1.537 -10.624 1.929 1.00 95.31 81 GLU A O 1
ATOM 657 N N . THR A 1 82 ? -0.080 -9.851 3.282 1.00 93.50 82 THR A N 1
ATOM 658 C CA . THR A 1 82 ? -1.212 -10.365 2.501 1.00 93.50 82 THR A CA 1
ATOM 659 C C . THR A 1 82 ? -1.534 -9.527 1.264 1.00 93.50 82 THR A C 1
ATOM 661 O O . THR A 1 82 ? -2.351 -9.948 0.441 1.00 93.50 82 THR A O 1
ATOM 664 N N . VAL A 1 83 ? -0.888 -8.365 1.116 1.00 95.12 83 VAL A N 1
ATOM 665 C CA . VAL A 1 83 ? -1.142 -7.396 0.050 1.00 95.12 83 VAL A CA 1
ATOM 666 C C . VAL A 1 83 ? -0.079 -7.521 -1.037 1.00 95.12 83 VAL A C 1
ATOM 668 O O . VAL A 1 83 ? 1.124 -7.473 -0.778 1.00 95.12 83 VAL A O 1
ATOM 671 N N . LYS A 1 84 ? -0.510 -7.638 -2.294 1.00 95.88 84 LYS A N 1
ATOM 672 C CA . LYS A 1 84 ? 0.388 -7.636 -3.457 1.00 95.88 84 LYS A CA 1
ATOM 673 C C . LYS A 1 84 ? -0.153 -6.728 -4.541 1.00 95.88 84 LYS A C 1
ATOM 675 O O . LYS A 1 84 ? -1.360 -6.606 -4.732 1.00 95.88 84 LYS A O 1
ATOM 680 N N . LEU A 1 85 ? 0.761 -6.129 -5.289 1.00 94.12 85 LEU A N 1
ATOM 681 C CA . LEU A 1 85 ? 0.437 -5.451 -6.533 1.00 94.12 85 LEU A CA 1
ATOM 682 C C . LEU A 1 85 ? 0.630 -6.449 -7.677 1.00 94.12 85 LEU A C 1
ATOM 684 O O . LEU A 1 85 ? 1.650 -7.135 -7.729 1.00 94.12 85 LEU A O 1
ATOM 688 N N . VAL A 1 86 ? -0.338 -6.545 -8.581 1.00 94.44 86 VAL A N 1
ATOM 689 C CA . VAL A 1 86 ? -0.315 -7.482 -9.711 1.00 94.44 86 VAL A CA 1
ATOM 690 C C . VAL A 1 86 ? -0.421 -6.696 -11.008 1.00 94.44 86 VAL A C 1
ATOM 692 O O . VAL A 1 86 ? -1.380 -5.951 -11.193 1.00 94.44 86 VAL A O 1
ATOM 695 N N . ASP A 1 87 ? 0.555 -6.829 -11.904 1.00 92.75 87 ASP A N 1
ATOM 696 C CA . ASP A 1 87 ? 0.543 -6.103 -13.181 1.00 92.75 87 ASP A CA 1
ATOM 697 C C . ASP A 1 87 ? -0.351 -6.753 -14.255 1.00 92.75 87 ASP A C 1
ATOM 699 O O . ASP A 1 87 ? -1.028 -7.769 -14.038 1.00 92.75 87 ASP A O 1
ATOM 703 N N . SER A 1 88 ? -0.345 -6.153 -15.449 1.00 91.12 88 SER A N 1
ATOM 704 C CA . SER A 1 88 ? -1.060 -6.646 -16.629 1.00 91.12 88 SER A CA 1
ATOM 705 C C . SER A 1 88 ? -0.587 -8.025 -17.115 1.00 91.12 88 SER A C 1
ATOM 707 O O . SER A 1 88 ? -1.335 -8.731 -17.791 1.00 91.12 88 SER A O 1
ATOM 709 N N . LYS A 1 89 ? 0.632 -8.436 -16.746 1.00 93.00 89 LYS A N 1
ATOM 710 C CA . LYS A 1 89 ? 1.263 -9.715 -17.104 1.00 93.00 89 LYS A CA 1
ATOM 711 C C . LYS A 1 89 ? 1.168 -10.753 -15.979 1.00 93.00 89 LYS A C 1
ATOM 713 O O . LYS A 1 89 ? 1.769 -11.818 -16.092 1.00 93.00 89 LYS A O 1
ATOM 718 N N . ASN A 1 90 ? 0.399 -10.471 -14.925 1.00 93.00 90 ASN A N 1
ATOM 719 C CA . ASN A 1 90 ? 0.277 -11.282 -13.710 1.00 93.00 90 ASN A CA 1
ATOM 720 C C . ASN A 1 90 ? 1.581 -11.434 -12.901 1.00 93.00 90 ASN A C 1
ATOM 722 O O . ASN A 1 90 ? 1.679 -12.340 -12.069 1.00 93.00 90 ASN A O 1
ATOM 726 N N . ASN A 1 91 ? 2.572 -10.555 -13.085 1.00 95.69 91 ASN A N 1
ATOM 727 C CA . ASN A 1 91 ? 3.711 -10.498 -12.174 1.00 95.69 91 ASN A CA 1
ATOM 728 C C . ASN A 1 91 ? 3.256 -9.923 -10.834 1.00 95.69 91 ASN A C 1
ATOM 730 O O . ASN A 1 91 ? 2.518 -8.936 -10.789 1.00 95.69 91 ASN A O 1
ATOM 734 N N . LYS A 1 92 ? 3.724 -10.535 -9.745 1.00 95.94 92 LYS A N 1
ATOM 735 C CA . LYS A 1 92 ? 3.400 -10.121 -8.380 1.00 95.94 92 LYS A CA 1
ATOM 736 C C . LYS A 1 92 ? 4.540 -9.309 -7.785 1.00 95.94 92 LYS A C 1
ATOM 738 O O . LYS A 1 92 ? 5.703 -9.708 -7.851 1.00 95.94 92 LYS A O 1
ATOM 743 N N . TYR A 1 93 ? 4.177 -8.202 -7.160 1.00 95.94 93 TYR A N 1
ATOM 744 C CA . TYR A 1 93 ? 5.066 -7.341 -6.404 1.00 95.94 93 TYR A CA 1
ATOM 745 C C . TYR A 1 93 ? 4.599 -7.323 -4.956 1.00 95.94 93 TYR A C 1
ATOM 747 O O . TYR A 1 93 ? 3.418 -7.131 -4.671 1.00 95.94 93 TYR A O 1
ATOM 755 N N . TYR A 1 94 ? 5.534 -7.541 -4.048 1.00 96.19 94 TYR A N 1
ATOM 756 C CA . TYR A 1 94 ? 5.286 -7.741 -2.630 1.00 96.19 94 TYR A CA 1
ATOM 757 C C . TYR A 1 94 ? 5.549 -6.453 -1.879 1.00 96.19 94 TYR A C 1
ATOM 759 O O . TYR A 1 94 ? 6.421 -5.672 -2.270 1.00 96.19 94 TYR A O 1
ATOM 767 N N . VAL A 1 95 ? 4.828 -6.239 -0.785 1.00 95.25 95 VAL A N 1
ATOM 768 C CA . VAL A 1 95 ? 5.146 -5.133 0.108 1.00 95.25 95 VAL A CA 1
ATOM 769 C C . VAL A 1 95 ? 6.539 -5.353 0.684 1.00 95.25 95 VAL A C 1
ATOM 771 O O . VAL A 1 95 ? 6.829 -6.370 1.306 1.00 95.25 95 VAL A O 1
ATOM 774 N N . LYS A 1 96 ? 7.421 -4.384 0.453 1.00 92.62 96 LYS A N 1
ATOM 775 C CA . LYS A 1 96 ? 8.738 -4.339 1.085 1.00 92.62 96 LYS A CA 1
ATOM 776 C C . LYS A 1 96 ? 8.680 -3.520 2.361 1.00 92.62 96 LYS A C 1
ATOM 778 O O . LYS A 1 96 ? 9.338 -3.876 3.337 1.00 92.62 96 LYS A O 1
ATOM 783 N N . ILE A 1 97 ? 7.936 -2.415 2.311 1.00 91.12 97 ILE A N 1
ATOM 784 C CA . ILE A 1 97 ? 7.868 -1.395 3.354 1.00 91.12 97 ILE A CA 1
ATOM 785 C C . ILE A 1 97 ? 6.449 -0.876 3.478 1.00 91.12 97 ILE A C 1
ATOM 787 O O . ILE A 1 97 ? 5.794 -0.599 2.474 1.00 91.12 97 ILE A O 1
ATOM 791 N N . ALA A 1 98 ? 6.024 -0.680 4.718 1.00 92.38 98 ALA A N 1
ATOM 792 C CA . ALA A 1 98 ? 4.774 -0.040 5.063 1.00 92.38 98 ALA A CA 1
ATOM 793 C C . ALA A 1 98 ? 5.020 0.949 6.203 1.00 92.38 98 ALA A C 1
ATOM 795 O O . ALA A 1 98 ? 5.748 0.678 7.153 1.00 92.38 98 ALA A O 1
ATOM 796 N N . MET A 1 99 ? 4.428 2.133 6.103 1.00 90.88 99 MET A N 1
ATOM 797 C CA . MET A 1 99 ? 4.537 3.167 7.127 1.00 90.88 99 MET A CA 1
ATOM 798 C C . MET A 1 99 ? 3.193 3.820 7.352 1.00 90.88 99 MET A C 1
ATOM 800 O O . MET A 1 99 ? 2.521 4.229 6.406 1.00 90.88 99 MET A O 1
ATOM 804 N N . SER A 1 100 ? 2.819 3.984 8.615 1.00 90.75 100 SER A N 1
ATOM 805 C CA . SER A 1 100 ? 1.613 4.726 8.955 1.00 90.75 100 SER A CA 1
ATOM 806 C C . SER A 1 100 ? 1.893 6.230 8.890 1.00 90.75 100 SER A C 1
ATOM 808 O O . SER A 1 100 ? 2.819 6.713 9.543 1.00 90.75 100 SER A O 1
ATOM 810 N N . MET A 1 101 ? 1.106 6.979 8.120 1.00 84.19 101 MET A N 1
ATOM 811 C CA . MET A 1 101 ? 1.310 8.419 7.949 1.00 84.19 101 MET A CA 1
ATOM 812 C C . MET A 1 101 ? 1.115 9.153 9.286 1.00 84.19 101 MET A C 1
ATOM 814 O O . MET A 1 101 ? 0.156 8.893 10.012 1.00 84.19 101 MET A O 1
ATOM 818 N N . GLY A 1 102 ? 2.026 10.076 9.611 1.00 73.44 102 GLY A N 1
ATOM 819 C CA . GLY A 1 102 ? 1.950 10.908 10.819 1.00 73.44 102 GLY A CA 1
ATOM 820 C C . GLY A 1 102 ? 2.542 10.295 12.095 1.00 73.44 102 GLY A C 1
ATOM 821 O O . GLY A 1 102 ? 2.512 10.946 13.134 1.00 73.44 102 GLY A O 1
ATOM 822 N N . ILE A 1 103 ? 3.105 9.082 12.040 1.00 72.25 103 ILE A N 1
ATOM 823 C CA . ILE A 1 103 ? 3.853 8.484 13.157 1.00 72.25 103 ILE A CA 1
ATOM 824 C C . ILE A 1 103 ? 5.183 7.954 12.631 1.00 72.25 103 ILE A C 1
ATOM 826 O O . ILE A 1 103 ? 5.217 7.249 11.622 1.00 72.25 103 ILE A O 1
ATOM 830 N N . ASN A 1 104 ? 6.270 8.255 13.341 1.00 63.72 104 ASN A N 1
ATOM 831 C CA . ASN A 1 104 ? 7.577 7.680 13.052 1.00 63.72 104 ASN A CA 1
ATOM 832 C C . ASN A 1 104 ? 7.549 6.194 13.454 1.00 63.72 104 ASN A C 1
ATOM 834 O O . ASN A 1 104 ? 7.667 5.852 14.628 1.00 63.72 104 ASN A O 1
ATOM 838 N N . THR A 1 105 ? 7.266 5.326 12.487 1.00 68.31 105 THR A N 1
ATOM 839 C CA . THR A 1 105 ? 7.158 3.872 12.669 1.00 68.31 105 THR A CA 1
ATOM 840 C C . THR A 1 105 ? 8.309 3.196 11.944 1.00 68.31 105 THR A C 1
ATOM 842 O O . THR A 1 105 ? 8.832 3.746 10.979 1.00 68.31 105 THR A O 1
ATOM 845 N N . ASN A 1 106 ? 8.727 2.020 12.418 1.00 77.94 106 ASN A N 1
ATOM 846 C CA . ASN A 1 106 ? 9.711 1.219 11.697 1.00 77.94 106 ASN A CA 1
ATOM 847 C C . ASN A 1 106 ? 9.119 0.834 10.323 1.00 77.94 106 ASN A C 1
ATOM 849 O O . ASN A 1 106 ? 8.130 0.100 10.313 1.00 77.94 106 ASN A O 1
ATOM 853 N N . PRO A 1 107 ? 9.697 1.290 9.193 1.00 77.31 107 PRO A N 1
ATOM 854 C CA . PRO A 1 107 ? 9.163 1.039 7.850 1.00 77.31 107 PRO A CA 1
ATOM 855 C C . PRO A 1 107 ? 9.102 -0.442 7.465 1.00 77.31 107 PRO A C 1
ATOM 857 O O . PRO A 1 107 ? 8.399 -0.809 6.527 1.00 77.31 107 PRO A O 1
ATOM 860 N N . HIS A 1 108 ? 9.851 -1.294 8.163 1.00 82.12 108 HIS A N 1
ATOM 861 C CA . HIS A 1 108 ? 9.907 -2.728 7.898 1.00 82.12 108 HIS A CA 1
ATOM 862 C C . HIS A 1 108 ? 8.891 -3.540 8.700 1.00 82.12 108 HIS A C 1
ATOM 864 O O . HIS A 1 108 ? 8.786 -4.742 8.483 1.00 82.12 108 HIS A O 1
ATOM 870 N N . ASN A 1 109 ? 8.155 -2.914 9.621 1.00 87.06 109 ASN A N 1
ATOM 871 C CA . ASN A 1 109 ? 7.023 -3.581 10.240 1.00 87.06 109 ASN A CA 1
ATOM 872 C C . ASN A 1 109 ? 5.850 -3.569 9.253 1.00 87.06 109 ASN A C 1
ATOM 874 O O . ASN A 1 109 ? 5.382 -2.496 8.876 1.00 87.06 109 ASN A O 1
ATOM 878 N N . LEU A 1 110 ? 5.405 -4.747 8.821 1.00 93.25 110 LEU A N 1
ATOM 879 C CA . LEU A 1 110 ? 4.290 -4.897 7.883 1.00 93.25 110 LEU A CA 1
ATOM 880 C C . LEU A 1 110 ? 2.952 -5.126 8.593 1.00 93.25 110 LEU A C 1
ATOM 882 O O . LEU A 1 110 ? 1.907 -5.071 7.949 1.00 93.25 110 LEU A O 1
ATOM 886 N N . GLU A 1 111 ? 2.977 -5.281 9.916 1.00 94.69 111 GLU A N 1
ATOM 887 C CA . GLU A 1 111 ? 1.791 -5.454 10.742 1.00 94.69 111 GLU A CA 1
ATOM 888 C C . GLU A 1 111 ? 1.479 -4.189 11.542 1.00 94.69 111 GLU A C 1
ATOM 890 O O . GLU A 1 111 ? 2.310 -3.627 12.263 1.00 94.69 111 GLU A O 1
ATOM 895 N N . PHE A 1 112 ? 0.235 -3.739 11.460 1.00 94.56 112 PHE A N 1
ATOM 896 C CA . PHE A 1 112 ? -0.250 -2.566 12.167 1.00 94.56 112 PHE A CA 1
ATOM 897 C C . PHE A 1 112 ? -1.550 -2.865 12.887 1.00 94.56 112 PHE A C 1
ATOM 899 O O . PHE A 1 112 ? -2.295 -3.775 12.552 1.00 94.56 112 PHE A O 1
ATOM 906 N N . LYS A 1 113 ? -1.843 -2.025 13.872 1.00 94.81 113 LYS A N 1
ATOM 907 C CA . LYS A 1 113 ? -3.099 -2.040 14.608 1.00 94.81 113 LYS A CA 1
ATOM 908 C C . LYS A 1 113 ? -3.879 -0.770 14.306 1.00 94.81 113 LYS A C 1
ATOM 910 O O . LYS A 1 113 ? -3.324 0.334 14.375 1.00 94.81 113 LYS A O 1
ATOM 915 N N . LEU A 1 114 ? -5.154 -0.925 13.965 1.00 96.12 114 LEU A N 1
ATOM 916 C CA . LEU A 1 114 ? -6.083 0.168 13.712 1.00 96.12 114 LEU A CA 1
ATOM 917 C C . LEU A 1 114 ? -7.184 0.155 14.770 1.00 96.12 114 LEU A C 1
ATOM 919 O O . LEU A 1 114 ? -8.023 -0.741 14.806 1.00 96.12 114 LEU A O 1
ATOM 923 N N . LYS A 1 115 ? -7.185 1.179 15.627 1.00 97.19 115 LYS A N 1
ATOM 924 C CA . LYS A 1 115 ? -8.209 1.365 16.664 1.00 97.19 115 LYS A CA 1
ATOM 925 C C . LYS A 1 115 ? -9.617 1.428 16.058 1.00 97.19 115 LYS A C 1
ATOM 927 O O . LYS A 1 115 ? -9.783 1.973 14.965 1.00 97.19 115 LYS A O 1
ATOM 932 N N . GLY A 1 116 ? -10.606 0.943 16.805 1.00 98.12 116 GLY A N 1
ATOM 933 C CA . GLY A 1 116 ? -12.018 0.991 16.428 1.00 98.12 116 GLY A CA 1
ATOM 934 C C . GLY A 1 116 ? -12.506 2.392 16.060 1.00 98.12 116 GLY A C 1
ATOM 935 O O . GLY A 1 116 ? -12.090 3.394 16.654 1.00 9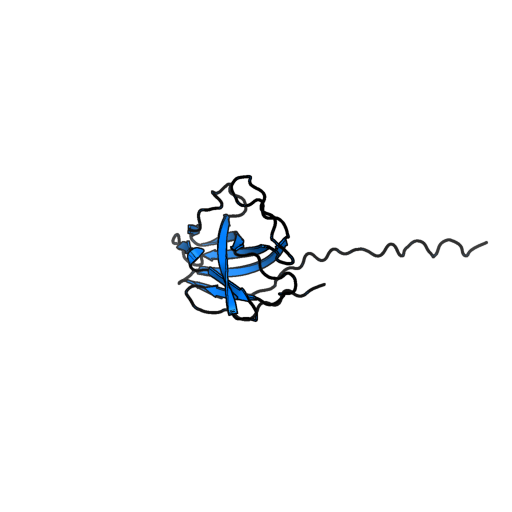8.12 116 GLY A O 1
ATOM 936 N N . GLY A 1 117 ? -13.352 2.468 15.033 1.00 97.69 117 GLY A N 1
ATOM 937 C CA . GLY A 1 117 ? -13.931 3.709 14.517 1.00 97.69 117 GLY A CA 1
ATOM 938 C C . GLY A 1 117 ? -12.925 4.697 13.916 1.00 97.69 117 GLY A C 1
ATOM 939 O O . GLY A 1 117 ? -13.257 5.871 13.731 1.00 97.69 117 GLY A O 1
ATOM 940 N N . LYS A 1 118 ? -11.674 4.286 13.664 1.00 97.50 118 LYS A N 1
ATOM 941 C CA . LYS A 1 118 ? -10.638 5.160 13.098 1.00 97.50 118 LYS A CA 1
ATOM 942 C C . LYS A 1 118 ? -10.373 4.864 11.631 1.00 97.50 118 LYS A C 1
ATOM 944 O O . LYS A 1 118 ? -10.423 3.726 11.174 1.00 97.50 118 LYS A O 1
ATOM 949 N N . THR A 1 119 ? -9.992 5.930 10.938 1.00 97.06 119 THR A N 1
ATOM 950 C CA . THR A 1 119 ? -9.416 5.886 9.598 1.00 97.06 119 THR A CA 1
ATOM 951 C C . THR A 1 119 ? -7.936 6.227 9.692 1.00 97.06 119 THR A C 1
ATOM 953 O O . THR A 1 119 ? -7.563 7.161 10.408 1.00 97.06 119 THR A O 1
ATOM 956 N N . LYS A 1 120 ? -7.080 5.483 8.990 1.00 95.94 120 LYS A N 1
ATOM 957 C CA . LYS A 1 120 ? -5.641 5.750 8.958 1.00 95.94 120 LYS A CA 1
ATOM 958 C C . LYS A 1 120 ? -5.049 5.487 7.583 1.00 95.94 120 LYS A C 1
ATOM 960 O O . LYS A 1 120 ? -5.402 4.517 6.917 1.00 95.94 120 LYS A O 1
ATOM 965 N N . SER A 1 121 ? -4.123 6.353 7.182 1.00 95.31 121 SER A N 1
ATOM 966 C CA . SER A 1 121 ? -3.414 6.223 5.915 1.00 95.31 121 SER A CA 1
ATOM 967 C C . SER A 1 121 ? -2.052 5.561 6.097 1.00 95.31 121 SER A C 1
ATOM 969 O O . SER A 1 121 ? -1.331 5.843 7.059 1.00 95.31 121 SER A O 1
ATOM 971 N N . TYR A 1 122 ? -1.682 4.729 5.131 1.00 94.69 122 TYR A N 1
ATOM 972 C CA . TYR A 1 122 ? -0.419 4.008 5.089 1.00 94.69 122 TYR A CA 1
ATOM 973 C C . TYR A 1 122 ? 0.261 4.242 3.748 1.00 94.69 122 TYR A C 1
ATOM 975 O O . TYR A 1 122 ? -0.379 4.182 2.701 1.00 94.69 122 TYR A O 1
ATOM 983 N N . MET A 1 123 ? 1.561 4.508 3.778 1.00 93.12 123 MET A N 1
ATOM 984 C CA . MET A 1 123 ? 2.403 4.537 2.594 1.00 93.12 123 MET A CA 1
ATOM 985 C C . MET A 1 123 ? 3.108 3.191 2.471 1.00 93.12 123 MET A C 1
ATOM 987 O O . MET A 1 123 ? 3.815 2.783 3.389 1.00 93.12 123 MET A O 1
ATOM 991 N N . VAL A 1 124 ? 2.904 2.517 1.345 1.00 94.38 124 VAL A N 1
ATOM 992 C CA . VAL A 1 124 ? 3.339 1.137 1.131 1.00 94.38 124 VAL A CA 1
ATOM 993 C C . VAL A 1 124 ? 4.150 1.055 -0.151 1.00 94.38 124 VAL A C 1
ATOM 995 O O . VAL A 1 124 ? 3.658 1.414 -1.216 1.00 94.38 124 VAL A O 1
ATOM 998 N N . GLU A 1 125 ? 5.398 0.611 -0.066 1.00 94.31 125 GLU A N 1
ATOM 999 C CA . GLU A 1 125 ? 6.279 0.432 -1.219 1.00 94.31 125 GLU A CA 1
ATOM 1000 C C . GLU A 1 125 ? 6.393 -1.042 -1.612 1.00 94.31 125 GLU A C 1
ATOM 1002 O O . GLU A 1 125 ? 6.599 -1.916 -0.766 1.00 94.31 125 GLU A O 1
ATOM 1007 N N . PHE A 1 126 ? 6.288 -1.299 -2.916 1.00 95.38 126 PHE A N 1
ATOM 1008 C CA . PHE A 1 126 ? 6.303 -2.633 -3.503 1.00 95.38 126 PHE A CA 1
ATOM 1009 C C . PHE A 1 126 ? 7.647 -2.975 -4.159 1.00 95.38 126 PHE A C 1
ATOM 1011 O O . PHE A 1 126 ? 8.300 -2.125 -4.773 1.00 95.38 126 PHE A O 1
ATOM 1018 N N . TRP A 1 127 ? 8.022 -4.254 -4.071 1.00 94.56 127 TRP A N 1
ATOM 1019 C CA . TRP A 1 127 ? 9.246 -4.838 -4.617 1.00 94.56 127 TRP A CA 1
ATOM 1020 C C . TRP A 1 127 ? 8.960 -6.153 -5.371 1.00 94.56 127 TRP A C 1
ATOM 1022 O O . TRP A 1 127 ? 8.110 -6.928 -4.934 1.00 94.56 127 TRP A O 1
ATOM 1032 N N . PRO A 1 128 ? 9.685 -6.475 -6.460 1.00 94.94 128 PRO A N 1
ATOM 1033 C CA . PRO A 1 128 ? 10.743 -5.682 -7.103 1.00 94.94 128 PRO A CA 1
ATOM 1034 C C . PRO A 1 128 ? 10.232 -4.418 -7.818 1.00 94.94 128 PRO A C 1
ATOM 1036 O O . PRO A 1 128 ? 9.031 -4.232 -7.970 1.00 94.94 128 PRO A O 1
ATOM 1039 N N . PRO A 1 129 ? 11.117 -3.513 -8.272 1.00 94.75 129 PRO A N 1
ATOM 1040 C CA . PRO A 1 129 ? 10.716 -2.411 -9.143 1.00 94.75 129 PRO A CA 1
ATOM 1041 C C . PRO A 1 129 ? 10.014 -2.917 -10.414 1.00 94.75 129 PRO A C 1
ATOM 1043 O O . PRO A 1 129 ? 10.557 -3.758 -11.134 1.00 94.75 129 PRO A O 1
ATOM 1046 N N . ALA A 1 130 ? 8.847 -2.358 -10.728 1.00 94.50 130 ALA A N 1
ATOM 1047 C CA . ALA A 1 130 ? 8.072 -2.686 -11.923 1.00 94.50 130 ALA A CA 1
ATOM 1048 C C . ALA A 1 130 ? 8.569 -1.904 -13.157 1.00 94.50 130 ALA A C 1
ATOM 1050 O O . ALA A 1 130 ? 9.118 -0.806 -12.993 1.00 94.50 130 ALA A O 1
ATOM 1051 N N . PRO A 1 131 ? 8.362 -2.399 -14.392 1.00 94.50 131 PRO A N 1
ATOM 1052 C CA . PRO A 1 131 ? 8.639 -1.638 -15.614 1.00 94.50 131 PRO A CA 1
ATOM 1053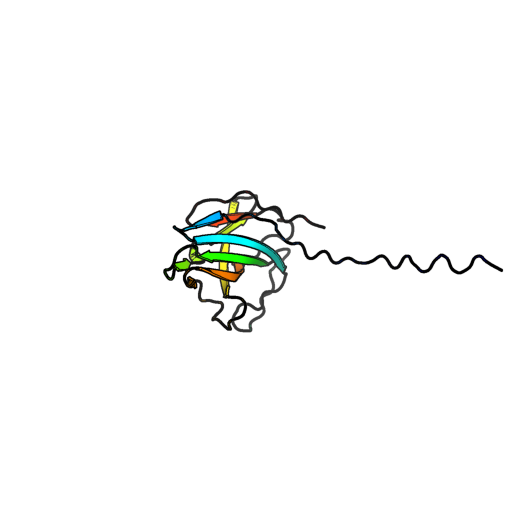 C C . PRO A 1 131 ? 8.006 -0.232 -15.586 1.00 94.50 131 PRO A C 1
ATOM 1055 O O . PRO A 1 131 ? 6.929 -0.028 -15.020 1.00 94.50 131 PRO A O 1
ATOM 1058 N N . LYS A 1 132 ? 8.683 0.787 -16.134 1.00 90.44 132 LYS A N 1
ATOM 1059 C CA . LYS A 1 132 ? 8.178 2.181 -16.144 1.00 90.44 132 LYS A CA 1
ATOM 1060 C C . LYS A 1 132 ? 6.903 2.341 -16.974 1.00 90.44 132 LYS A C 1
ATOM 1062 O O . LYS A 1 132 ? 6.096 3.218 -16.683 1.00 90.44 132 LYS A O 1
ATOM 1067 N N . ASP A 1 133 ? 6.778 1.562 -18.035 1.00 88.75 133 ASP A N 1
ATOM 1068 C CA . ASP A 1 133 ? 5.666 1.578 -18.978 1.00 88.75 133 ASP A CA 1
ATOM 1069 C C . ASP A 1 133 ? 4.414 0.869 -18.450 1.00 88.75 133 ASP A C 1
ATOM 1071 O O . ASP A 1 133 ? 3.337 1.113 -18.986 1.00 88.75 133 ASP A O 1
ATOM 1075 N N . GLU A 1 134 ? 4.526 0.086 -17.372 1.00 87.88 134 GLU A N 1
ATOM 1076 C CA . GLU A 1 134 ? 3.367 -0.512 -16.711 1.00 87.88 134 GLU A CA 1
ATOM 1077 C C . GLU A 1 134 ? 2.523 0.556 -15.999 1.00 87.88 134 GLU A C 1
ATOM 1079 O O . GLU A 1 134 ? 2.988 1.241 -15.075 1.00 87.88 134 GLU A O 1
ATOM 1084 N N . THR A 1 135 ? 1.273 0.679 -16.443 1.00 82.56 135 THR A N 1
ATOM 1085 C CA . THR A 1 135 ? 0.283 1.657 -15.972 1.00 82.56 135 THR A CA 1
ATOM 1086 C C . THR A 1 135 ? -0.944 1.010 -15.347 1.00 82.56 135 THR A C 1
ATOM 1088 O O . THR A 1 135 ? -1.790 1.720 -14.812 1.00 82.56 135 THR A O 1
ATOM 1091 N N . SER A 1 136 ? -1.083 -0.311 -15.426 1.00 83.56 136 SER A N 1
ATOM 1092 C CA . SER A 1 136 ? -2.276 -1.022 -14.987 1.00 83.56 136 SER A CA 1
ATOM 1093 C C . SER A 1 136 ? -1.906 -2.046 -13.928 1.00 83.56 136 SER A C 1
ATOM 1095 O O . SER A 1 136 ? -1.160 -2.990 -14.178 1.00 83.56 136 SER A O 1
ATOM 1097 N N . PHE A 1 137 ? -2.461 -1.866 -12.736 1.00 87.00 137 PHE A N 1
ATOM 1098 C CA . PHE A 1 137 ? -2.221 -2.759 -11.615 1.00 87.00 137 PHE A CA 1
ATOM 1099 C C . PHE A 1 137 ? -3.540 -3.191 -10.986 1.00 87.00 137 PHE A C 1
ATOM 1101 O O . PHE A 1 137 ? -4.508 -2.440 -10.960 1.00 87.00 137 PHE A O 1
ATOM 1108 N N . ARG A 1 138 ? -3.573 -4.406 -10.458 1.00 90.00 138 ARG A N 1
ATOM 1109 C CA . ARG A 1 138 ? -4.600 -4.898 -9.540 1.00 90.00 138 ARG A CA 1
ATOM 1110 C C . ARG A 1 138 ? -3.987 -5.063 -8.162 1.00 90.00 138 ARG A C 1
ATOM 1112 O O . ARG A 1 138 ? -2.773 -5.237 -8.037 1.00 90.00 138 ARG A O 1
ATOM 1119 N N . LEU A 1 139 ? -4.830 -5.039 -7.147 1.00 91.44 139 LEU A N 1
ATOM 1120 C CA . LEU A 1 139 ? -4.465 -5.467 -5.810 1.00 91.44 139 LEU A CA 1
ATOM 1121 C C . LEU A 1 139 ? -4.878 -6.906 -5.600 1.00 91.44 139 LEU A C 1
ATOM 1123 O O . LEU A 1 139 ? -5.991 -7.280 -5.934 1.00 91.44 139 LEU A O 1
ATOM 1127 N N . GLU A 1 140 ? -3.981 -7.696 -5.033 1.00 93.19 140 GLU A N 1
ATOM 1128 C CA . GLU A 1 140 ? -4.320 -8.972 -4.417 1.00 93.19 140 GLU A CA 1
ATOM 1129 C C . GLU A 1 140 ? -4.301 -8.766 -2.902 1.00 93.19 140 GLU A C 1
ATOM 1131 O O . GLU A 1 140 ? -3.279 -8.335 -2.366 1.00 93.19 140 GLU A O 1
ATOM 1136 N N . VAL A 1 141 ? -5.409 -9.057 -2.226 1.00 91.69 141 VAL A N 1
ATOM 1137 C CA . VAL A 1 141 ? -5.554 -8.974 -0.766 1.00 91.69 141 VAL A CA 1
ATOM 1138 C C . VAL A 1 141 ? -6.119 -10.302 -0.285 1.00 91.69 141 VAL A C 1
ATOM 1140 O O . VAL A 1 141 ? -7.138 -10.754 -0.791 1.00 91.69 141 VAL A O 1
ATOM 1143 N N . HIS A 1 142 ? -5.422 -10.984 0.627 1.00 90.25 142 HIS A N 1
ATOM 1144 C CA . HIS A 1 142 ? -5.791 -12.336 1.084 1.00 90.25 142 HIS A CA 1
ATOM 1145 C C . HIS A 1 142 ? -6.006 -13.364 -0.054 1.00 90.25 142 HIS A C 1
ATOM 1147 O O . HIS A 1 142 ? -6.700 -14.361 0.114 1.00 90.25 142 HIS A O 1
ATOM 1153 N N . GLY A 1 143 ? -5.373 -13.149 -1.213 1.00 87.88 143 GLY A N 1
ATOM 1154 C CA . GLY A 1 143 ? -5.517 -14.004 -2.396 1.00 87.88 143 GLY A CA 1
ATOM 1155 C C . GLY A 1 143 ? -6.676 -13.626 -3.325 1.00 87.88 143 GLY A C 1
ATOM 1156 O O . GLY A 1 143 ? -6.763 -14.183 -4.418 1.00 87.88 143 GLY A O 1
ATOM 1157 N N . GLU A 1 144 ? -7.511 -12.660 -2.946 1.00 87.38 144 GLU A N 1
ATOM 1158 C CA . GLU A 1 144 ? -8.574 -12.118 -3.790 1.00 87.38 144 GLU A CA 1
ATOM 1159 C C . GLU A 1 144 ? -8.069 -10.922 -4.598 1.00 87.38 144 GLU A C 1
ATOM 1161 O O . GLU A 1 144 ? -7.347 -10.069 -4.083 1.00 87.38 144 GLU A O 1
ATOM 1166 N N . LEU A 1 145 ? -8.431 -10.867 -5.881 1.00 86.88 145 LEU A N 1
ATOM 1167 C CA . LEU A 1 145 ? -8.027 -9.790 -6.783 1.00 86.88 145 LEU A CA 1
ATOM 1168 C C . LEU A 1 145 ? -9.091 -8.694 -6.842 1.00 86.88 145 LEU A C 1
ATOM 1170 O O . LEU A 1 145 ? -10.257 -8.969 -7.111 1.00 86.88 145 LEU A O 1
ATOM 1174 N N . SER A 1 146 ? -8.655 -7.448 -6.689 1.00 81.38 146 SER A N 1
ATOM 1175 C CA . SER A 1 146 ? -9.457 -6.262 -6.956 1.00 81.38 146 SER A CA 1
ATOM 1176 C C . SER A 1 146 ? -9.685 -6.059 -8.453 1.00 81.38 146 SER A C 1
ATOM 1178 O O . SER A 1 146 ? -8.958 -6.584 -9.309 1.00 81.38 146 SER A O 1
ATOM 1180 N N . ASP A 1 147 ? -10.611 -5.153 -8.761 1.00 77.19 147 ASP A N 1
ATOM 1181 C CA . ASP A 1 147 ? -10.727 -4.567 -10.090 1.00 77.19 147 ASP A CA 1
ATOM 1182 C C . ASP A 1 147 ? -9.427 -3.890 -10.541 1.00 77.19 147 ASP A C 1
ATOM 1184 O O . ASP A 1 147 ? -8.574 -3.488 -9.739 1.00 77.19 147 ASP A O 1
ATOM 1188 N N . LEU A 1 148 ? -9.278 -3.784 -11.864 1.00 71.69 148 LEU A N 1
ATOM 1189 C CA . LEU A 1 148 ? -8.126 -3.161 -12.499 1.00 71.69 148 LEU A CA 1
ATOM 1190 C C . LEU A 1 148 ? -8.059 -1.674 -12.156 1.00 71.69 148 LEU A C 1
ATOM 1192 O O . LEU A 1 148 ? -8.942 -0.895 -12.512 1.00 71.69 148 LEU A O 1
ATOM 1196 N N . VAL A 1 149 ? -6.939 -1.265 -11.576 1.00 71.12 149 VAL A N 1
ATOM 1197 C CA . VAL A 1 149 ? -6.640 0.128 -11.276 1.00 71.12 149 VAL A CA 1
ATOM 1198 C C . VAL A 1 149 ? -5.697 0.651 -12.339 1.00 71.12 149 VAL A C 1
ATOM 1200 O O . VAL A 1 149 ? -4.522 0.284 -12.423 1.00 71.12 149 VAL A O 1
ATOM 1203 N N . LYS A 1 150 ? -6.237 1.518 -13.192 1.00 64.50 150 LYS A N 1
ATOM 1204 C CA . LYS A 1 150 ? -5.450 2.209 -14.207 1.00 64.50 150 LYS A CA 1
ATOM 1205 C C . LYS A 1 150 ? -4.857 3.466 -13.599 1.00 64.50 150 LYS A C 1
ATOM 1207 O O . LYS A 1 150 ? -5.574 4.348 -13.133 1.00 64.50 150 LYS A O 1
ATOM 1212 N N . GLN A 1 151 ? -3.538 3.570 -13.662 1.00 61.81 151 GLN A N 1
ATOM 1213 C CA . GLN A 1 151 ? -2.856 4.840 -13.518 1.00 61.81 151 GLN A CA 1
ATOM 1214 C C . GLN A 1 151 ? -3.188 5.665 -14.765 1.00 61.81 151 GLN A C 1
ATOM 1216 O O . GLN A 1 151 ? -2.621 5.450 -15.839 1.00 61.81 151 GLN A O 1
ATOM 1221 N N . VAL A 1 152 ? -4.164 6.563 -14.650 1.00 51.28 152 VAL A N 1
ATOM 1222 C CA . VAL A 1 152 ? -4.447 7.537 -15.707 1.00 51.28 152 VAL A CA 1
ATOM 1223 C C . VAL A 1 152 ? -3.210 8.421 -15.818 1.00 51.28 152 VAL A C 1
ATOM 1225 O O . VAL A 1 152 ? -2.745 8.939 -14.810 1.00 51.28 152 VAL A O 1
ATOM 1228 N N . LYS A 1 153 ? -2.609 8.517 -17.004 1.00 45.47 153 LYS A N 1
ATOM 1229 C CA . LYS A 1 153 ? -1.535 9.478 -17.284 1.00 45.47 153 LYS A CA 1
ATOM 1230 C C . LYS A 1 153 ? -2.187 10.796 -17.694 1.00 45.47 153 LYS A C 1
ATOM 1232 O O . LYS A 1 153 ? -3.044 10.765 -18.574 1.00 45.47 153 LYS A O 1
ATOM 1237 N N . ASP A 1 154 ? -1.776 11.890 -17.064 1.00 45.22 154 ASP A N 1
ATOM 1238 C CA . ASP A 1 154 ? -2.010 13.251 -17.556 1.00 45.22 154 ASP A CA 1
ATOM 1239 C C . ASP A 1 154 ? -1.032 13.544 -18.701 1.00 45.22 154 ASP A C 1
ATOM 1241 O O . ASP A 1 154 ? 0.136 13.080 -18.616 1.00 45.22 154 ASP A O 1
#

Radius of gyration: 19.35 Å; Cα contacts (8 Å, |Δi|>4): 309; chains: 1; bounding box: 36×67×49 Å

Solvent-accessible surface area (backbone atoms only — not comparable to full-atom values): 9003 Å² total; per-residue (Å²): 144,88,86,87,84,86,84,86,82,75,79,69,79,80,75,79,76,78,75,68,46,91,52,71,76,39,84,73,51,97,55,27,33,30,28,52,44,33,77,47,78,34,54,64,43,64,74,57,90,81,43,75,45,70,43,62,89,65,25,19,33,42,34,36,32,36,40,38,37,29,74,36,82,56,74,41,81,45,62,40,83,46,34,31,44,27,41,87,84,69,51,76,22,38,59,65,32,29,34,48,68,97,50,98,57,67,38,73,50,46,67,46,78,42,52,35,69,37,72,52,46,32,46,32,34,36,36,68,53,42,59,63,84,67,45,45,37,26,44,29,49,83,83,46,73,52,72,80,44,67,62,79,78,133